Protein AF-A0AAU0MX45-F1 (afdb_monomer_lite)

Secondary structure (DSSP, 8-state):
----GGGSPPEEEEPPTT-EEEEEE-----BTTBPPP--EEETTEEEEEE-SSEEEEE-SS-EEEEEEEE--SSS-SEEEPPPSSSSBTTEEE-SSTHHHHEEEEEE--TT--S--EEEEEEE---SGGGGS-EEEEEEEEEEETTT--EEEPPPSS------

Radius of gyration: 15.66 Å; chains: 1; bounding box: 44×36×43 Å

Sequence (163 aa):
MANICADKPTFVADLNVNDTFDLTLKPVAPVNGEAQYWPLYNAANPGEEFGNILFQFRGQNKKITLNITLDTSEVEGIQFTKTNQGNFDGIVGLSTDFKQEFNAKAGKPKGGTDYTELTVTASIQTSELAEAGNNFSFLWLCEMIDTGMNIVSGDPDAQYEPE

pLDDT: mean 72.93, std 15.52, range [32.88, 94.81]

Foldseek 3Di:
DAQFLPPFAAAEDADDAAEEFEKEWEAADDDPNHFGAIWIAGPVGRVDTHGQWKYFYADAFHKYKYKYFYDCVRPPQKAWAADPDAQATFKAWPDPVCRPFKGKDFDAPDPGDGRGIIMIMGTHHDDPCSNVTDITTMWTWMARNVPRHIGIHDDNVPDPPDD

Structure (mmCIF, N/CA/C/O backbone):
data_AF-A0AAU0MX45-F1
#
_entry.id   AF-A0AAU0MX45-F1
#
loop_
_atom_site.group_PDB
_atom_site.id
_atom_site.type_symbol
_atom_site.label_atom_id
_atom_site.label_alt_id
_atom_site.label_comp_id
_atom_site.label_asym_id
_atom_site.label_entity_id
_atom_site.label_seq_id
_atom_site.pdbx_PDB_ins_code
_atom_site.Cartn_x
_atom_site.Cartn_y
_atom_site.Cartn_z
_atom_site.occupancy
_atom_site.B_iso_or_equiv
_atom_site.auth_seq_id
_atom_site.auth_comp_id
_atom_site.auth_asym_id
_atom_site.auth_atom_id
_atom_site.pdbx_PDB_model_num
ATOM 1 N N . MET A 1 1 ? -6.125 -16.893 -18.461 1.00 46.53 1 MET A N 1
ATOM 2 C CA . MET A 1 1 ? -7.373 -16.530 -17.760 1.00 46.53 1 MET A CA 1
ATOM 3 C C . MET A 1 1 ? -7.087 -15.229 -17.046 1.00 46.53 1 MET A C 1
ATOM 5 O O . MET A 1 1 ? -6.038 -15.168 -16.417 1.00 46.53 1 MET A O 1
ATOM 9 N N . ALA A 1 2 ? -7.930 -14.207 -17.206 1.00 46.31 2 ALA A N 1
ATOM 10 C CA . ALA A 1 2 ? -7.841 -13.018 -16.364 1.00 46.31 2 ALA A CA 1
ATOM 11 C C . ALA A 1 2 ? -7.971 -13.469 -14.903 1.00 46.31 2 ALA A C 1
ATOM 13 O O . ALA A 1 2 ? -8.826 -14.302 -14.597 1.00 46.31 2 ALA A O 1
ATOM 14 N N . ASN A 1 3 ? -7.076 -13.006 -14.035 1.00 50.16 3 ASN A N 1
ATOM 15 C CA . ASN A 1 3 ? -7.147 -13.307 -12.610 1.00 50.16 3 ASN A CA 1
ATOM 16 C C . ASN A 1 3 ? -8.189 -12.353 -12.012 1.00 50.16 3 ASN A C 1
ATOM 18 O O . ASN A 1 3 ? -7.866 -11.229 -11.638 1.00 50.16 3 ASN A O 1
ATOM 22 N N . ILE A 1 4 ? -9.460 -12.754 -12.080 1.00 48.00 4 ILE A N 1
ATOM 23 C CA . ILE A 1 4 ? -10.606 -11.905 -11.737 1.00 48.00 4 ILE A CA 1
ATOM 24 C C . ILE A 1 4 ? -10.798 -11.921 -10.218 1.00 48.00 4 ILE A C 1
ATOM 26 O O . ILE A 1 4 ? -10.870 -12.986 -9.608 1.00 48.00 4 ILE A O 1
ATOM 30 N N . CYS A 1 5 ? -10.873 -10.742 -9.598 1.00 50.22 5 CYS A N 1
ATOM 31 C CA . CYS A 1 5 ? -10.809 -10.587 -8.141 1.00 50.22 5 CYS A CA 1
ATOM 32 C C . CYS A 1 5 ? -12.002 -11.201 -7.379 1.00 50.22 5 CYS A C 1
ATOM 34 O O . CYS A 1 5 ? -11.903 -11.396 -6.172 1.00 50.22 5 CYS A O 1
ATOM 36 N N . ALA A 1 6 ? -13.117 -11.496 -8.059 1.00 48.44 6 ALA A N 1
ATOM 37 C CA . ALA A 1 6 ? -14.376 -11.938 -7.446 1.00 48.44 6 ALA A CA 1
ATOM 38 C C . ALA A 1 6 ? -14.273 -13.268 -6.671 1.00 48.44 6 ALA A C 1
ATOM 40 O O . ALA A 1 6 ? -15.071 -13.512 -5.770 1.00 48.44 6 ALA A O 1
ATOM 41 N N . ASP A 1 7 ? -13.272 -14.098 -6.980 1.00 51.88 7 ASP A N 1
ATOM 42 C CA . ASP A 1 7 ? -13.074 -15.408 -6.346 1.00 51.88 7 ASP A CA 1
ATOM 43 C C . ASP A 1 7 ? -12.040 -15.385 -5.200 1.00 51.88 7 ASP A C 1
ATOM 45 O O . ASP A 1 7 ? -11.673 -16.438 -4.669 1.00 51.88 7 ASP A O 1
ATOM 49 N N . LYS A 1 8 ? -11.520 -14.205 -4.822 1.00 56.97 8 LYS A N 1
ATOM 50 C CA . LYS A 1 8 ? -10.449 -14.068 -3.820 1.00 56.97 8 LYS A CA 1
ATOM 51 C C . LYS A 1 8 ? -10.983 -13.650 -2.437 1.00 56.97 8 LYS A C 1
ATOM 53 O O . LYS A 1 8 ? -11.931 -12.874 -2.345 1.00 56.97 8 LYS A O 1
ATOM 58 N N . PRO A 1 9 ? -10.396 -14.171 -1.343 1.00 54.28 9 PRO A N 1
ATOM 59 C CA . PRO A 1 9 ? -10.902 -13.983 0.019 1.00 54.28 9 PRO A CA 1
ATOM 60 C C . PRO A 1 9 ? -10.787 -12.529 0.503 1.00 54.28 9 PRO A C 1
AT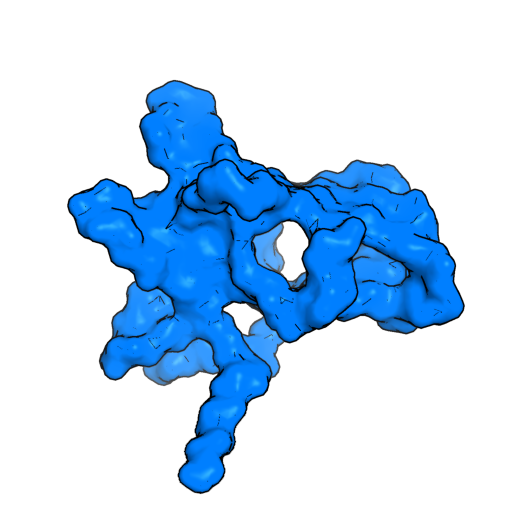OM 62 O O . PRO A 1 9 ? -9.762 -11.886 0.323 1.00 54.28 9 PRO A O 1
ATOM 65 N N . THR A 1 10 ? -11.817 -12.010 1.171 1.00 61.84 10 THR A N 1
ATOM 66 C CA . THR A 1 10 ? -11.792 -10.704 1.857 1.00 61.84 10 THR A CA 1
ATOM 67 C C . THR A 1 10 ? -10.789 -10.706 3.015 1.00 61.84 10 THR A C 1
ATOM 69 O O . THR A 1 10 ? -10.729 -11.681 3.766 1.00 61.84 10 THR A O 1
ATOM 72 N N . PHE A 1 11 ? -10.049 -9.606 3.218 1.00 62.69 11 PHE A N 1
ATOM 73 C CA . PHE A 1 11 ? -9.283 -9.432 4.455 1.00 62.69 11 PHE A CA 1
ATOM 74 C C . PHE A 1 11 ? -10.265 -9.169 5.598 1.00 62.69 11 PHE A C 1
ATOM 76 O O . PHE A 1 11 ? -10.821 -8.074 5.715 1.00 62.69 11 PHE A O 1
ATOM 83 N N . VAL A 1 12 ? -10.497 -10.178 6.435 1.00 62.19 12 VAL A N 1
ATOM 84 C CA . VAL A 1 12 ? -11.323 -10.053 7.638 1.00 62.19 12 VAL A CA 1
ATOM 85 C C . VAL A 1 12 ? -10.412 -10.172 8.847 1.00 62.19 12 VAL A C 1
ATOM 87 O O . VAL A 1 12 ? -9.827 -11.227 9.079 1.00 62.19 12 VAL A O 1
ATOM 90 N N . ALA A 1 13 ? -10.316 -9.102 9.632 1.00 60.31 13 ALA A N 1
ATOM 91 C CA . ALA A 1 13 ? -9.615 -9.133 10.909 1.00 60.31 13 ALA A CA 1
ATOM 92 C C . ALA A 1 13 ? -10.553 -8.742 12.051 1.00 60.31 13 ALA A C 1
ATOM 94 O O . ALA A 1 13 ? -11.118 -7.641 12.086 1.00 60.31 13 ALA A O 1
ATOM 95 N N . ASP A 1 14 ? -10.671 -9.650 13.020 1.00 58.41 14 ASP A N 1
ATOM 96 C CA . ASP A 1 14 ? -11.195 -9.337 14.343 1.00 58.41 14 ASP A CA 1
ATOM 97 C C . ASP A 1 14 ? -10.098 -8.586 15.101 1.00 58.41 14 ASP A C 1
ATOM 99 O O . ASP A 1 14 ? -9.129 -9.179 15.576 1.00 58.41 14 ASP A O 1
ATOM 103 N N . LEU A 1 15 ? -10.207 -7.259 15.157 1.00 56.78 15 LEU A N 1
ATOM 104 C CA . LEU A 1 15 ? -9.118 -6.435 15.663 1.00 56.78 15 LEU A CA 1
ATOM 105 C C . LEU A 1 15 ? -9.020 -6.494 17.180 1.00 56.78 15 LEU A C 1
ATOM 107 O O . LEU A 1 15 ? -10.018 -6.338 17.887 1.00 56.78 15 LEU A O 1
ATOM 111 N N . ASN A 1 16 ? -7.794 -6.551 17.686 1.00 57.84 16 ASN A N 1
ATOM 112 C CA . ASN A 1 16 ? -7.390 -6.107 19.012 1.00 57.84 16 ASN A CA 1
ATOM 113 C C . ASN A 1 16 ? -6.885 -4.651 18.958 1.00 57.84 16 ASN A C 1
ATOM 115 O O . ASN A 1 16 ? -6.715 -4.049 17.899 1.00 57.84 16 ASN A O 1
ATOM 119 N N . VAL A 1 17 ? -6.781 -4.001 20.121 1.00 53.56 17 VAL A N 1
ATOM 120 C CA . VAL A 1 17 ? -6.367 -2.588 20.182 1.00 53.56 17 VAL A CA 1
ATOM 121 C C . VAL A 1 17 ? -4.913 -2.472 19.702 1.00 53.56 17 VAL A C 1
ATOM 123 O O . VAL A 1 17 ? -4.039 -3.075 20.315 1.00 53.56 17 VAL A O 1
ATOM 126 N N . ASN A 1 18 ? -4.661 -1.642 18.680 1.00 61.22 18 ASN A N 1
ATOM 127 C CA . ASN A 1 18 ? -3.341 -1.361 18.086 1.00 61.22 18 ASN A CA 1
ATOM 128 C C . ASN A 1 18 ? -2.713 -2.501 17.267 1.00 61.22 18 ASN A C 1
ATOM 130 O O . ASN A 1 18 ? -1.485 -2.592 17.194 1.00 61.22 18 ASN A O 1
ATOM 134 N N . ASP A 1 19 ? -3.526 -3.342 16.628 1.00 73.44 19 ASP A N 1
ATOM 135 C CA . ASP A 1 19 ? -2.989 -4.378 15.749 1.00 73.44 19 ASP A CA 1
ATOM 136 C C . ASP A 1 19 ? -2.168 -3.786 14.599 1.00 73.44 19 ASP A C 1
ATOM 138 O O . ASP A 1 19 ? -2.502 -2.753 14.002 1.00 73.44 19 ASP A O 1
ATOM 142 N N . THR A 1 20 ? -1.060 -4.466 14.320 1.00 82.88 20 THR A N 1
ATOM 143 C CA . THR A 1 20 ? -0.156 -4.167 13.216 1.00 82.88 20 THR A CA 1
ATOM 144 C C . THR A 1 20 ? -0.009 -5.413 12.360 1.00 82.88 20 THR A C 1
ATOM 146 O O . THR A 1 20 ? 0.261 -6.489 12.892 1.00 82.88 20 THR A O 1
ATOM 149 N N . PHE A 1 21 ? -0.185 -5.259 11.051 1.00 83.38 21 PHE A N 1
ATOM 150 C CA . PHE A 1 21 ? -0.058 -6.343 10.084 1.00 83.38 21 PHE A CA 1
ATOM 151 C C . PHE A 1 21 ? 1.047 -6.011 9.092 1.00 83.38 21 PHE A C 1
ATOM 153 O O . PHE A 1 21 ? 1.000 -4.963 8.449 1.00 83.38 21 PHE A O 1
ATOM 160 N N . ASP A 1 22 ? 2.012 -6.913 8.959 1.00 89.12 22 ASP A N 1
ATOM 161 C CA . ASP A 1 22 ? 3.050 -6.824 7.941 1.00 89.12 22 ASP A CA 1
ATOM 162 C C . ASP A 1 22 ? 2.607 -7.637 6.723 1.00 89.12 22 ASP A C 1
ATOM 164 O O . ASP A 1 22 ? 2.339 -8.838 6.814 1.00 89.12 22 ASP A O 1
ATOM 168 N N . LEU A 1 23 ? 2.488 -6.964 5.584 1.00 88.75 23 LEU A N 1
ATOM 169 C CA . LEU A 1 23 ? 1.902 -7.489 4.361 1.00 88.75 23 LEU A CA 1
ATOM 170 C C . LEU A 1 23 ? 2.851 -7.290 3.179 1.00 88.75 23 LEU A C 1
ATOM 172 O O . LEU A 1 23 ? 3.659 -6.364 3.146 1.00 88.75 23 LEU A O 1
ATOM 176 N N . THR A 1 24 ? 2.739 -8.149 2.175 1.00 90.81 24 THR A N 1
ATOM 177 C CA . THR A 1 24 ? 3.464 -8.015 0.907 1.00 90.81 24 THR A CA 1
ATOM 178 C C . THR A 1 24 ? 2.464 -7.885 -0.230 1.00 90.81 24 THR A C 1
ATOM 180 O O . THR A 1 24 ? 1.651 -8.781 -0.437 1.00 90.81 24 THR A O 1
ATOM 183 N N . LEU A 1 25 ? 2.509 -6.767 -0.950 1.00 90.06 25 LEU A N 1
ATOM 184 C CA . LEU A 1 25 ? 1.728 -6.542 -2.162 1.00 90.06 25 LEU A CA 1
ATOM 185 C C . LEU A 1 25 ? 2.572 -6.956 -3.359 1.00 90.06 25 LEU A C 1
ATOM 187 O O . LEU A 1 25 ? 3.686 -6.458 -3.515 1.00 90.06 25 LEU A O 1
ATOM 191 N N . LYS A 1 26 ? 2.035 -7.817 -4.218 1.00 88.56 26 LYS A N 1
ATOM 192 C CA . LYS A 1 26 ? 2.725 -8.277 -5.421 1.00 88.56 26 LYS A CA 1
ATOM 193 C C . LYS A 1 26 ? 1.985 -7.808 -6.674 1.00 88.56 26 LYS A C 1
ATOM 195 O O . LYS A 1 26 ? 0.966 -8.395 -7.036 1.00 88.56 26 LYS A O 1
ATOM 200 N N . PRO A 1 27 ? 2.466 -6.748 -7.334 1.00 86.88 27 PRO A N 1
ATOM 201 C CA . PRO A 1 27 ? 1.926 -6.293 -8.600 1.00 86.88 27 PRO A CA 1
ATOM 202 C C . PRO A 1 27 ? 2.045 -7.346 -9.694 1.00 86.88 27 PRO A C 1
ATOM 204 O O . PRO A 1 27 ? 3.029 -8.077 -9.782 1.00 86.88 27 PRO A O 1
ATOM 207 N N . VAL A 1 28 ? 1.029 -7.383 -10.547 1.00 82.50 28 VAL A N 1
ATOM 208 C CA . VAL A 1 28 ? 0.930 -8.276 -11.703 1.00 82.50 28 VAL A CA 1
ATOM 209 C C . VAL A 1 28 ? 0.808 -7.419 -12.954 1.00 82.50 28 VAL A C 1
ATOM 211 O O . VAL A 1 28 ? 0.085 -6.415 -12.963 1.00 82.50 28 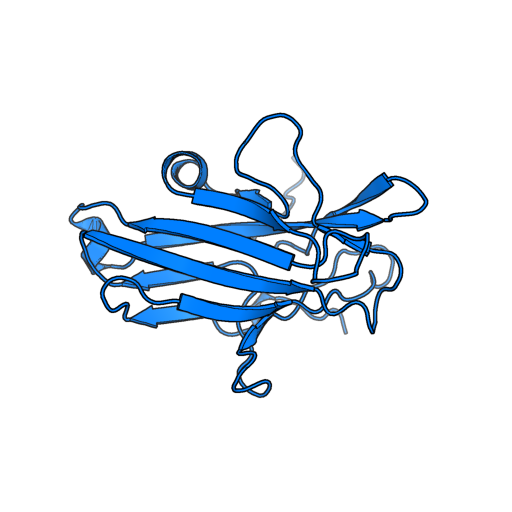VAL A O 1
ATOM 214 N N . ALA A 1 29 ? 1.521 -7.811 -14.009 1.00 76.00 29 ALA A N 1
ATOM 215 C CA . ALA A 1 29 ? 1.504 -7.098 -15.279 1.00 76.00 29 ALA A CA 1
ATOM 216 C C . ALA A 1 29 ? 0.106 -7.141 -15.934 1.00 76.00 29 ALA A C 1
ATOM 218 O O . ALA A 1 29 ? -0.577 -8.166 -15.853 1.00 76.00 29 ALA A O 1
ATOM 219 N N . PRO A 1 30 ? -0.323 -6.072 -16.633 1.00 72.12 30 PRO A N 1
ATOM 220 C CA . PRO A 1 30 ? -1.558 -6.086 -17.410 1.00 72.12 30 PRO A CA 1
ATOM 221 C C . PRO A 1 30 ? -1.593 -7.233 -18.427 1.00 72.12 30 PRO A C 1
ATOM 223 O O . PRO A 1 30 ? -0.611 -7.484 -19.129 1.00 72.12 30 PRO A O 1
ATOM 226 N N . VAL A 1 31 ? -2.746 -7.885 -18.575 1.00 71.62 31 VAL A N 1
ATOM 227 C CA . VAL A 1 31 ? -2.971 -8.909 -19.606 1.00 71.62 31 VAL A CA 1
ATOM 228 C C . VAL A 1 31 ? -3.875 -8.303 -20.671 1.00 71.62 31 VAL A C 1
ATOM 230 O O . VAL A 1 31 ? -4.974 -7.860 -20.367 1.00 71.62 31 VAL A O 1
ATOM 233 N N . ASN A 1 32 ? -3.413 -8.252 -21.924 1.00 72.12 32 ASN A N 1
ATOM 234 C CA . ASN A 1 32 ? -4.145 -7.638 -23.046 1.00 72.12 32 ASN A CA 1
ATOM 235 C C . ASN A 1 32 ? -4.580 -6.174 -22.809 1.00 72.12 32 ASN A C 1
ATOM 237 O O . ASN A 1 32 ? -5.578 -5.727 -23.364 1.00 72.12 32 ASN A O 1
ATOM 241 N N . GLY A 1 33 ? -3.824 -5.421 -22.002 1.00 65.31 33 GLY A N 1
ATOM 242 C CA . GLY A 1 33 ? -4.136 -4.026 -21.668 1.00 65.31 33 GLY A CA 1
ATOM 243 C C . GLY A 1 33 ? -5.141 -3.850 -20.526 1.00 65.31 33 GLY A C 1
ATOM 244 O O . GLY A 1 33 ? -5.404 -2.717 -20.134 1.00 65.31 33 GLY A O 1
ATOM 245 N N . GLU A 1 34 ? -5.661 -4.938 -19.957 1.00 68.44 34 GLU A N 1
ATOM 246 C CA . GLU A 1 34 ? -6.556 -4.891 -18.802 1.00 68.44 34 GLU A CA 1
ATOM 247 C C . GLU A 1 34 ? -5.756 -4.911 -17.495 1.00 68.44 34 GLU A C 1
ATOM 249 O O . GLU A 1 34 ? -4.861 -5.749 -17.305 1.00 68.44 34 GLU A O 1
ATOM 254 N N . ALA A 1 35 ? -6.095 -4.001 -16.577 1.00 67.81 35 ALA A N 1
ATOM 255 C CA . ALA A 1 35 ? -5.541 -3.989 -15.227 1.00 67.81 35 ALA A CA 1
ATOM 256 C C . ALA A 1 35 ? -5.823 -5.327 -14.530 1.00 67.81 35 ALA A C 1
ATOM 258 O O . ALA A 1 35 ? -6.914 -5.883 -14.648 1.00 67.81 35 ALA A O 1
ATOM 259 N N . GLN A 1 36 ? -4.826 -5.857 -13.825 1.00 72.12 36 GLN A N 1
ATOM 260 C CA . GLN A 1 36 ? -4.946 -7.133 -13.125 1.00 72.12 36 GLN A CA 1
ATOM 261 C C . GLN A 1 36 ? -5.116 -6.931 -11.623 1.00 72.12 36 GLN A C 1
ATOM 263 O O . GLN A 1 36 ? -4.733 -5.906 -11.051 1.00 72.12 36 GLN A O 1
ATOM 268 N N . TYR A 1 37 ? -5.660 -7.963 -10.988 1.00 74.44 37 TYR A N 1
ATOM 269 C CA . TYR A 1 37 ? -5.636 -8.127 -9.546 1.00 74.44 37 TYR A CA 1
ATOM 270 C C . TYR A 1 37 ? -4.201 -8.239 -9.023 1.00 74.44 37 TYR A C 1
ATOM 272 O O . TYR A 1 37 ? -3.396 -8.999 -9.569 1.00 74.44 37 TYR A O 1
ATOM 280 N N . TRP A 1 38 ? -3.897 -7.525 -7.938 1.00 81.62 38 TRP A N 1
ATOM 281 C CA . TRP A 1 38 ? -2.600 -7.590 -7.264 1.00 81.62 38 TRP A CA 1
ATOM 282 C C . TRP A 1 38 ? -2.744 -8.304 -5.920 1.00 81.62 38 TRP A C 1
ATOM 284 O O . TRP A 1 38 ? -3.367 -7.747 -5.014 1.00 81.62 38 TRP A O 1
ATOM 294 N N . PRO A 1 39 ? -2.213 -9.529 -5.769 1.00 80.56 39 PRO A N 1
ATOM 295 C CA . PRO A 1 39 ? -2.329 -10.262 -4.519 1.00 80.56 39 PRO A CA 1
ATOM 296 C C . PRO A 1 39 ? -1.594 -9.576 -3.365 1.00 80.56 39 PRO A C 1
ATOM 298 O O . PRO A 1 39 ? -0.490 -9.048 -3.523 1.00 80.56 39 PRO A O 1
ATOM 301 N N . LEU A 1 40 ? -2.226 -9.633 -2.194 1.00 83.50 40 LEU A N 1
ATOM 302 C CA . LEU A 1 40 ? -1.700 -9.168 -0.921 1.00 83.50 40 LEU A CA 1
ATOM 303 C C . LEU A 1 40 ? -1.518 -10.379 -0.002 1.00 83.50 40 LEU A C 1
ATOM 305 O O . LEU A 1 40 ? -2.440 -11.173 0.158 1.00 83.50 40 LEU A O 1
ATOM 309 N N . TYR A 1 41 ? -0.344 -10.521 0.600 1.00 82.81 41 TYR A N 1
ATOM 310 C CA . TYR A 1 41 ? 0.009 -11.674 1.429 1.00 82.81 41 TYR A CA 1
ATOM 311 C C . TYR A 1 41 ? 0.355 -11.248 2.846 1.00 82.81 41 TYR A C 1
ATOM 313 O O . TYR A 1 41 ? 0.919 -10.171 3.042 1.00 82.81 41 TYR A O 1
ATOM 321 N N . ASN A 1 42 ? 0.114 -12.121 3.823 1.00 81.12 42 ASN A N 1
ATOM 322 C CA . ASN A 1 42 ? 0.737 -11.984 5.137 1.00 81.12 42 ASN A CA 1
ATOM 323 C C . ASN A 1 42 ? 2.251 -12.227 5.015 1.00 81.12 42 ASN A C 1
ATOM 325 O O . ASN A 1 42 ? 2.669 -13.300 4.579 1.00 81.12 42 ASN A O 1
ATOM 329 N N . ALA A 1 43 ? 3.087 -11.273 5.430 1.00 81.44 43 ALA A N 1
ATOM 330 C CA . ALA A 1 43 ? 4.542 -11.421 5.345 1.00 81.44 43 ALA A CA 1
ATOM 331 C C . ALA A 1 43 ? 5.062 -12.597 6.197 1.00 81.44 43 ALA A C 1
ATOM 333 O O . ALA A 1 43 ? 6.041 -13.248 5.832 1.00 81.44 43 ALA A O 1
ATOM 334 N N . ALA A 1 44 ? 4.391 -12.905 7.313 1.00 76.69 44 ALA A N 1
ATOM 335 C CA . ALA A 1 44 ? 4.727 -14.039 8.173 1.00 76.69 44 ALA A CA 1
ATOM 336 C C . ALA A 1 44 ? 4.156 -15.376 7.664 1.00 76.69 44 ALA A C 1
ATOM 338 O O . ALA A 1 44 ? 4.632 -16.437 8.070 1.00 76.69 44 ALA A O 1
ATOM 339 N N . ASN A 1 45 ? 3.149 -15.338 6.785 1.00 73.88 45 ASN A N 1
ATOM 340 C CA . ASN A 1 45 ? 2.520 -16.522 6.206 1.00 73.88 45 ASN A CA 1
ATOM 341 C C . ASN A 1 45 ? 2.099 -16.275 4.743 1.00 73.88 45 ASN A C 1
ATOM 343 O O . ASN A 1 45 ? 0.924 -16.029 4.473 1.00 73.88 45 ASN A O 1
ATOM 347 N N . PRO A 1 46 ? 3.028 -16.390 3.778 1.00 66.06 46 PRO A N 1
ATOM 348 C CA . PRO A 1 46 ? 2.753 -16.079 2.372 1.00 66.06 46 PRO A CA 1
ATOM 349 C C . PRO A 1 46 ? 1.721 -16.996 1.696 1.00 66.06 46 PRO A C 1
ATOM 351 O O . PRO A 1 46 ? 1.323 -16.735 0.568 1.00 66.06 46 PRO A O 1
ATOM 354 N N . GLY A 1 47 ? 1.309 -18.090 2.350 1.00 63.50 47 GLY A N 1
ATOM 355 C CA . GLY A 1 47 ? 0.219 -18.950 1.878 1.00 63.50 47 GLY A CA 1
ATOM 356 C C . GLY A 1 47 ? -1.180 -18.399 2.177 1.00 63.50 47 GLY A C 1
ATOM 357 O O . GLY A 1 47 ? -2.162 -18.958 1.693 1.00 63.50 47 GLY A O 1
ATOM 358 N N . GLU A 1 48 ? -1.282 -17.334 2.976 1.00 64.25 48 GLU A N 1
ATOM 359 C CA . GLU A 1 48 ? -2.523 -16.619 3.256 1.00 64.25 48 GLU A CA 1
ATOM 360 C C . GLU A 1 48 ? -2.647 -15.429 2.294 1.00 64.25 48 GLU A C 1
ATOM 362 O O . GLU A 1 48 ? -1.990 -14.398 2.454 1.00 64.25 48 GLU A O 1
ATOM 367 N N . GLU A 1 49 ? -3.454 -15.620 1.248 1.00 66.12 49 GLU A N 1
ATOM 368 C CA . GLU A 1 49 ? -3.817 -14.577 0.289 1.00 66.12 49 GLU A CA 1
ATOM 369 C C . GLU A 1 49 ? -4.984 -13.750 0.829 1.00 66.12 49 GLU A C 1
ATOM 371 O O . GLU A 1 49 ? -5.970 -14.300 1.316 1.00 66.12 49 GLU A O 1
ATOM 376 N N . PHE A 1 50 ? -4.906 -12.435 0.658 1.00 66.88 50 PHE A N 1
ATOM 377 C CA . PHE A 1 50 ? -5.987 -11.502 0.931 1.00 66.88 50 PHE A CA 1
ATOM 378 C C . PHE A 1 50 ? -6.359 -10.725 -0.330 1.00 66.88 50 PHE A C 1
ATOM 380 O O . PHE A 1 50 ? -5.492 -10.403 -1.145 1.00 66.88 50 PHE A O 1
ATOM 387 N N . GLY A 1 51 ? -7.648 -10.406 -0.447 1.00 58.38 51 GLY A N 1
ATOM 388 C CA . GLY A 1 51 ? -8.264 -9.530 -1.440 1.00 58.38 51 GLY A CA 1
ATOM 389 C C . GLY A 1 51 ? -7.654 -8.128 -1.429 1.00 58.38 51 GLY A C 1
ATOM 390 O O . GLY A 1 51 ? -7.405 -7.575 -0.361 1.00 58.38 51 GLY A O 1
ATOM 391 N N . ASN A 1 52 ? -7.451 -7.523 -2.604 1.00 60.75 52 ASN A N 1
ATOM 392 C CA . ASN A 1 52 ? -6.855 -6.188 -2.741 1.00 60.75 52 ASN A CA 1
ATOM 393 C C . ASN A 1 52 ? -7.790 -5.030 -2.358 1.00 60.75 52 ASN A C 1
ATOM 395 O O . ASN A 1 52 ? -7.297 -3.913 -2.243 1.00 60.75 52 ASN A O 1
ATOM 399 N N . ILE A 1 53 ? -9.097 -5.267 -2.191 1.00 60.00 53 ILE A N 1
ATOM 400 C CA . ILE A 1 53 ? -10.086 -4.175 -2.149 1.00 60.00 53 ILE A CA 1
ATOM 401 C C . ILE A 1 53 ? -10.815 -4.087 -0.831 1.00 60.00 53 ILE A C 1
ATOM 403 O O . ILE A 1 53 ? -10.957 -2.987 -0.323 1.00 60.00 53 ILE A O 1
ATOM 407 N N . LEU A 1 54 ? -11.310 -5.202 -0.293 1.00 61.34 54 LEU A N 1
ATOM 408 C CA . LEU A 1 54 ? -12.232 -5.155 0.832 1.00 61.34 54 LEU A CA 1
ATOM 409 C C . LEU A 1 54 ? -11.523 -5.550 2.119 1.00 61.34 54 LEU A C 1
ATOM 411 O O . LEU A 1 54 ? -11.162 -6.712 2.326 1.00 61.34 54 LEU A O 1
ATOM 415 N N . PHE A 1 55 ? -11.379 -4.563 2.993 1.00 66.12 55 PHE A N 1
ATOM 416 C CA . PHE A 1 55 ? -10.967 -4.775 4.368 1.00 66.12 55 PHE A CA 1
ATOM 417 C C . PHE A 1 55 ? -12.194 -4.659 5.258 1.00 66.12 55 PHE A C 1
ATOM 419 O O . PHE A 1 55 ? -12.817 -3.597 5.318 1.00 66.12 55 PHE A O 1
ATOM 426 N N . GLN A 1 56 ? -12.525 -5.751 5.948 1.00 65.75 56 GLN A N 1
ATOM 427 C CA . GLN A 1 56 ? -13.536 -5.750 6.993 1.00 65.75 56 GLN A CA 1
ATOM 428 C C . GLN A 1 56 ? -12.840 -5.793 8.349 1.00 65.75 56 GLN A C 1
ATOM 430 O O . GLN A 1 56 ? -12.227 -6.794 8.731 1.00 65.75 56 GLN A O 1
ATOM 435 N N . PHE A 1 57 ? -12.977 -4.706 9.098 1.00 66.44 57 PHE A N 1
ATOM 436 C CA . PHE A 1 57 ? -12.439 -4.612 10.446 1.00 66.44 57 PHE A CA 1
ATOM 437 C C . PHE A 1 57 ? -13.558 -4.584 11.474 1.00 66.44 57 PHE A C 1
ATOM 439 O O . PHE A 1 57 ? -14.457 -3.743 11.397 1.00 66.44 57 PHE A O 1
ATOM 446 N N . ARG A 1 58 ? -13.483 -5.474 12.467 1.00 62.28 58 ARG A N 1
ATOM 447 C CA . ARG A 1 58 ? -14.451 -5.540 13.570 1.00 62.28 58 ARG A CA 1
ATOM 448 C C . ARG A 1 58 ? -13.824 -5.046 14.872 1.00 62.28 58 ARG A C 1
ATOM 450 O O . ARG A 1 58 ? -12.729 -5.466 15.239 1.00 62.28 58 ARG A O 1
ATOM 457 N N . GLY A 1 59 ? -14.526 -4.155 15.578 1.00 58.59 59 GLY A N 1
ATOM 458 C CA . GLY A 1 59 ? -14.112 -3.603 16.876 1.00 58.59 59 GLY A CA 1
ATOM 459 C C . GLY A 1 59 ? -14.271 -2.081 16.978 1.00 58.59 59 GLY A C 1
ATOM 460 O O . GLY A 1 59 ? -14.108 -1.370 15.997 1.00 58.59 59 GLY A O 1
ATOM 461 N N . GLN A 1 60 ? -14.581 -1.569 18.175 1.00 61.41 60 GLN A N 1
ATOM 462 C CA . GLN A 1 60 ? -14.821 -0.137 18.429 1.00 61.41 60 GLN A CA 1
ATOM 463 C C . GLN A 1 60 ? -13.581 0.570 19.003 1.00 61.41 60 GLN A C 1
ATOM 465 O O . GLN A 1 60 ? -12.874 -0.021 19.821 1.00 61.41 60 GLN A O 1
ATOM 470 N N . ASN A 1 61 ? -13.368 1.850 18.654 1.00 58.84 61 ASN A N 1
ATOM 471 C CA . ASN A 1 61 ? -12.281 2.704 19.174 1.00 58.84 61 ASN A CA 1
ATOM 472 C C . ASN A 1 61 ? -10.868 2.144 18.939 1.00 58.84 61 ASN A C 1
ATOM 474 O O . ASN A 1 61 ? -10.008 2.207 19.823 1.00 58.84 61 ASN A O 1
ATOM 478 N N . LYS A 1 62 ? -10.614 1.565 17.763 1.00 70.38 62 LYS A N 1
ATOM 479 C CA . LYS A 1 62 ? -9.318 0.950 17.449 1.00 70.38 62 LYS A CA 1
ATOM 480 C C . LYS A 1 62 ? -8.628 1.675 16.310 1.00 70.38 62 LYS A C 1
ATOM 482 O O . LYS A 1 62 ? -9.260 2.145 15.369 1.00 70.38 62 LYS A O 1
ATOM 487 N N . LYS A 1 63 ? -7.306 1.738 16.415 1.00 76.25 63 LYS A N 1
ATOM 488 C CA . LYS A 1 63 ? -6.416 2.103 15.323 1.00 76.25 63 LYS A CA 1
ATOM 489 C C . LYS A 1 63 ? -5.717 0.837 14.852 1.00 76.25 63 LYS A C 1
ATOM 491 O O . LYS A 1 63 ? -5.231 0.070 15.681 1.00 76.25 63 LYS A O 1
ATOM 496 N N . ILE A 1 64 ? -5.668 0.654 13.542 1.00 80.75 64 ILE A N 1
ATOM 497 C CA . ILE A 1 64 ? -4.910 -0.408 12.886 1.00 80.75 64 ILE A CA 1
ATOM 498 C C . ILE A 1 64 ? -3.787 0.213 12.065 1.00 80.75 64 ILE A C 1
ATOM 500 O O . ILE A 1 64 ? -3.950 1.298 11.498 1.00 80.75 64 ILE A O 1
ATOM 504 N N . THR A 1 65 ? -2.652 -0.479 12.021 1.00 86.75 65 THR A N 1
ATOM 505 C CA . THR A 1 65 ? -1.555 -0.165 11.105 1.00 86.75 65 THR A CA 1
ATOM 506 C C . THR A 1 65 ? -1.301 -1.350 10.177 1.00 86.75 65 THR A C 1
ATOM 508 O O . THR A 1 65 ? -1.135 -2.477 10.628 1.00 86.75 65 THR A O 1
ATOM 511 N N . LEU A 1 66 ? -1.261 -1.100 8.875 1.00 87.19 66 LEU A N 1
ATOM 512 C CA . LEU A 1 66 ? -0.811 -2.047 7.865 1.00 87.19 66 LEU A CA 1
ATOM 513 C C . LEU A 1 66 ? 0.543 -1.554 7.357 1.00 87.19 66 LEU A C 1
ATOM 515 O O . LEU A 1 66 ? 0.646 -0.416 6.893 1.00 87.19 66 LEU A O 1
ATOM 519 N N . ASN A 1 67 ? 1.571 -2.388 7.450 1.00 91.31 67 ASN A N 1
ATOM 520 C CA . ASN A 1 67 ? 2.865 -2.147 6.828 1.00 91.31 67 ASN A CA 1
ATOM 521 C C . ASN A 1 67 ? 2.933 -3.003 5.570 1.00 91.31 67 ASN A C 1
ATOM 523 O O . ASN A 1 67 ? 2.955 -4.226 5.654 1.00 91.31 67 ASN A O 1
ATOM 527 N N . ILE A 1 68 ? 2.940 -2.369 4.407 1.00 91.50 68 ILE A N 1
ATOM 528 C CA . ILE A 1 68 ? 2.947 -3.050 3.121 1.00 91.50 68 ILE A CA 1
ATOM 529 C C . ILE A 1 68 ? 4.322 -2.891 2.481 1.00 91.50 68 ILE A C 1
ATOM 531 O O . ILE A 1 68 ? 4.827 -1.778 2.328 1.00 91.50 68 ILE A O 1
ATOM 535 N N . THR A 1 69 ? 4.911 -4.007 2.070 1.00 94.06 69 THR A N 1
ATOM 536 C CA . THR A 1 69 ? 6.096 -4.047 1.210 1.00 94.06 69 THR A CA 1
ATOM 537 C C . THR A 1 69 ? 5.679 -4.354 -0.224 1.00 94.06 69 THR A C 1
ATOM 539 O O . THR A 1 69 ? 4.887 -5.266 -0.458 1.00 94.06 69 THR A O 1
ATOM 542 N N . LEU A 1 70 ? 6.213 -3.600 -1.183 1.00 93.25 70 LEU A N 1
ATOM 543 C CA . LEU A 1 70 ? 6.008 -3.823 -2.610 1.00 93.25 70 LEU A CA 1
ATOM 544 C C . LEU A 1 70 ? 6.998 -4.874 -3.130 1.00 93.25 70 LEU A C 1
ATOM 546 O O . LEU A 1 70 ? 8.206 -4.634 -3.144 1.00 93.25 70 LEU A O 1
ATOM 550 N N . ASP A 1 71 ? 6.494 -6.025 -3.568 1.00 91.81 71 ASP A N 1
ATOM 551 C CA . ASP A 1 71 ? 7.276 -7.059 -4.251 1.00 91.81 71 ASP A CA 1
ATOM 552 C C . ASP A 1 71 ? 7.326 -6.772 -5.755 1.00 91.81 71 ASP A C 1
ATOM 554 O O . ASP A 1 71 ? 6.382 -7.044 -6.492 1.00 91.81 71 ASP A O 1
ATOM 558 N N . THR A 1 72 ? 8.450 -6.232 -6.219 1.00 89.12 72 THR A N 1
ATOM 559 C CA . THR A 1 72 ? 8.672 -5.851 -7.621 1.00 89.12 72 THR A CA 1
ATOM 560 C C . THR A 1 72 ? 9.256 -6.974 -8.483 1.00 89.12 72 THR A C 1
ATOM 562 O O . THR A 1 72 ? 9.714 -6.721 -9.593 1.00 89.12 72 THR A O 1
ATOM 565 N N . SER A 1 73 ? 9.247 -8.226 -8.006 1.00 88.88 73 SER A N 1
ATOM 566 C CA . SER A 1 73 ? 9.845 -9.365 -8.725 1.00 88.88 73 SER A CA 1
ATOM 567 C C . SER A 1 73 ? 9.181 -9.697 -10.065 1.00 88.88 73 SER A C 1
ATOM 569 O O . SER A 1 73 ? 9.822 -10.286 -10.933 1.00 88.88 73 SER A O 1
ATOM 571 N N . GLU A 1 74 ? 7.904 -9.351 -10.237 1.00 84.56 74 GLU A N 1
ATOM 572 C CA . GLU A 1 74 ? 7.145 -9.605 -11.469 1.00 84.56 74 GLU A CA 1
ATOM 573 C C . GLU A 1 74 ? 6.985 -8.349 -12.335 1.00 84.56 74 GLU A C 1
ATOM 575 O O . GLU A 1 74 ? 6.968 -8.430 -13.563 1.00 84.56 74 GLU A O 1
ATOM 580 N N . VAL A 1 75 ? 6.905 -7.183 -11.694 1.00 85.56 75 VAL A N 1
ATOM 581 C CA . VAL A 1 75 ? 6.839 -5.877 -12.350 1.00 85.56 75 VAL A CA 1
ATOM 582 C C . VAL A 1 75 ? 7.965 -5.024 -11.778 1.00 85.56 75 VAL A C 1
ATOM 584 O O . VAL A 1 75 ? 7.852 -4.480 -10.682 1.00 85.56 75 VAL A O 1
ATOM 587 N N . GLU A 1 76 ? 9.073 -4.945 -12.509 1.00 88.19 76 GLU A N 1
ATOM 588 C CA . GLU A 1 76 ? 10.242 -4.164 -12.104 1.00 88.19 76 GLU A CA 1
ATOM 589 C C . GLU A 1 76 ? 10.037 -2.661 -12.350 1.00 88.19 76 GLU A C 1
ATOM 591 O O . GLU A 1 76 ? 9.232 -2.246 -13.185 1.00 88.19 76 GLU A O 1
ATOM 596 N N . GLY A 1 77 ? 10.807 -1.827 -11.646 1.00 89.06 77 GLY A N 1
ATOM 597 C CA . GLY A 1 77 ? 10.844 -0.383 -11.901 1.00 89.06 77 GLY A CA 1
ATOM 598 C C . GLY A 1 77 ? 9.603 0.383 -11.440 1.00 89.06 77 GLY A C 1
ATOM 599 O O . GLY A 1 77 ? 9.358 1.479 -11.939 1.00 89.06 77 GLY A O 1
ATOM 600 N N . ILE A 1 78 ? 8.837 -0.166 -10.498 1.00 90.94 78 ILE A N 1
ATOM 601 C CA . ILE A 1 78 ? 7.656 0.478 -9.912 1.00 90.94 78 ILE A CA 1
ATOM 602 C C . ILE A 1 78 ? 7.872 0.838 -8.444 1.00 90.94 78 ILE A C 1
ATOM 604 O O . ILE A 1 78 ? 8.643 0.200 -7.728 1.00 90.94 78 ILE A O 1
ATOM 608 N N . GLN A 1 79 ? 7.133 1.841 -7.987 1.00 93.81 79 GLN A N 1
ATOM 609 C CA . GLN A 1 79 ? 7.077 2.251 -6.587 1.00 93.81 79 GLN A CA 1
ATOM 610 C C . GLN A 1 79 ? 5.676 2.748 -6.227 1.00 93.81 79 GLN A C 1
ATOM 612 O O . GLN A 1 79 ? 4.887 3.063 -7.114 1.00 93.81 79 GLN A O 1
ATOM 617 N N . PHE A 1 80 ? 5.352 2.853 -4.941 1.00 93.75 80 PHE A N 1
ATOM 618 C CA . PHE A 1 80 ? 4.125 3.522 -4.511 1.00 93.75 80 PHE A CA 1
ATOM 619 C C . PHE A 1 80 ? 4.141 4.993 -4.926 1.00 93.75 80 PHE A C 1
ATOM 621 O O . PHE A 1 80 ? 5.123 5.704 -4.694 1.00 93.75 80 PHE A O 1
ATOM 628 N N . THR A 1 81 ? 3.033 5.461 -5.499 1.00 92.44 81 THR A N 1
ATOM 629 C CA . THR A 1 81 ? 2.900 6.864 -5.892 1.00 92.44 81 THR A CA 1
ATOM 630 C C . THR A 1 81 ? 2.898 7.748 -4.655 1.00 92.44 81 THR A C 1
ATOM 632 O O . THR A 1 81 ? 2.142 7.521 -3.704 1.00 92.44 81 THR A O 1
ATOM 635 N N . LYS A 1 82 ? 3.716 8.799 -4.684 1.00 89.00 82 LYS A N 1
ATOM 636 C CA . LYS A 1 82 ? 3.796 9.777 -3.602 1.00 89.00 82 LYS A CA 1
ATOM 637 C C . LYS A 1 82 ? 2.949 11.003 -3.910 1.00 89.00 82 LYS A C 1
ATOM 639 O O . LYS A 1 82 ? 3.135 11.671 -4.925 1.00 89.00 82 LYS A O 1
ATOM 644 N N . THR A 1 83 ? 2.039 11.341 -3.008 1.00 79.75 83 THR A N 1
ATOM 645 C CA . THR A 1 83 ? 1.179 12.513 -3.150 1.00 79.75 83 THR A CA 1
ATOM 646 C C . THR A 1 83 ? 1.871 13.746 -2.563 1.00 79.75 83 THR A C 1
ATOM 648 O O . THR A 1 83 ? 2.418 13.725 -1.462 1.00 79.75 83 THR A O 1
ATOM 651 N N . ASN A 1 84 ? 1.854 14.866 -3.292 1.00 68.62 84 ASN A N 1
ATOM 652 C CA . ASN A 1 84 ? 2.415 16.136 -2.800 1.00 68.62 84 ASN A CA 1
ATOM 653 C C . ASN A 1 84 ? 1.477 16.861 -1.818 1.00 68.62 84 ASN A C 1
ATOM 655 O O . ASN A 1 84 ? 1.874 17.826 -1.167 1.00 68.62 84 ASN A O 1
ATOM 659 N N . GLN A 1 85 ? 0.217 16.430 -1.744 1.00 61.22 85 GLN A N 1
ATOM 660 C CA . GLN A 1 85 ? -0.836 17.047 -0.947 1.00 61.22 85 GLN A CA 1
ATOM 661 C C . GLN A 1 85 ? -1.725 15.956 -0.358 1.00 61.22 85 GLN A C 1
ATOM 663 O O . GLN A 1 85 ? -2.784 15.648 -0.900 1.00 61.22 85 GLN A O 1
ATOM 668 N N . GLY A 1 86 ? -1.304 15.358 0.752 1.00 60.75 86 GLY A N 1
ATOM 669 C CA . GLY A 1 86 ? -2.187 14.468 1.487 1.00 60.75 86 GLY A CA 1
ATOM 670 C C . GLY A 1 86 ? -1.492 13.407 2.313 1.00 60.75 86 GLY A C 1
ATOM 671 O O . GLY A 1 86 ? -0.284 13.416 2.525 1.00 60.75 86 GLY A O 1
ATOM 672 N N . ASN A 1 87 ? -2.339 12.516 2.806 1.00 72.00 87 ASN A N 1
ATOM 673 C CA . ASN A 1 87 ? -2.001 11.316 3.546 1.00 72.00 87 ASN A CA 1
ATOM 674 C C . ASN A 1 87 ? -2.595 10.102 2.803 1.00 72.00 87 ASN A C 1
ATOM 676 O O . ASN A 1 87 ? -3.268 9.287 3.418 1.00 72.00 87 ASN A O 1
ATOM 680 N N . PHE A 1 88 ? -2.466 10.040 1.476 1.00 82.69 88 PHE A N 1
ATOM 681 C CA . PHE A 1 88 ? -3.063 8.981 0.644 1.00 82.69 88 PHE A CA 1
ATOM 682 C C . PHE A 1 88 ? -2.058 8.470 -0.388 1.00 82.69 88 PHE A C 1
ATOM 684 O O . PHE A 1 88 ? -2.401 8.220 -1.540 1.00 82.69 88 PHE A O 1
ATOM 691 N N . ASP A 1 89 ? -0.793 8.365 0.014 1.00 90.12 89 ASP A N 1
ATOM 692 C CA . ASP A 1 89 ? 0.228 7.775 -0.843 1.00 90.12 89 ASP A CA 1
ATOM 693 C C . ASP A 1 89 ? -0.137 6.326 -1.162 1.00 90.12 89 ASP A C 1
ATOM 695 O O . ASP A 1 89 ? -0.670 5.612 -0.317 1.00 90.12 89 ASP A O 1
ATOM 699 N N . GLY A 1 90 ? 0.159 5.884 -2.378 1.00 86.62 90 GLY A N 1
ATOM 700 C CA . GLY A 1 90 ? 0.015 4.482 -2.748 1.00 86.62 90 GLY A CA 1
ATOM 701 C C . GLY A 1 90 ? -1.418 3.950 -2.866 1.00 86.62 90 GLY A C 1
ATOM 702 O O . GLY A 1 90 ? -1.572 2.762 -3.143 1.00 86.62 90 GLY A O 1
ATOM 703 N N . ILE A 1 91 ? -2.456 4.774 -2.653 1.00 86.94 91 ILE A N 1
ATOM 704 C CA . ILE A 1 91 ? -3.859 4.327 -2.602 1.00 86.94 91 ILE A CA 1
ATOM 705 C C . ILE A 1 91 ? -4.839 5.289 -3.290 1.00 86.94 91 ILE A C 1
ATOM 707 O O . ILE A 1 91 ? -4.686 6.509 -3.250 1.00 86.94 91 ILE A O 1
ATOM 711 N N . VAL A 1 92 ? -5.913 4.735 -3.855 1.00 82.06 92 VAL A N 1
ATOM 712 C CA . VAL A 1 92 ? -7.084 5.463 -4.366 1.00 82.06 92 VAL A CA 1
ATOM 713 C C . VAL A 1 92 ? -8.315 4.979 -3.612 1.00 82.06 92 VAL A C 1
ATOM 715 O O . VAL A 1 92 ? -8.750 3.848 -3.795 1.00 82.06 92 VAL A O 1
ATOM 718 N N . GLY A 1 93 ? -8.876 5.828 -2.751 1.00 75.75 93 GLY A N 1
ATOM 719 C CA . GLY A 1 93 ? -10.101 5.505 -2.017 1.00 75.75 93 GLY A CA 1
ATOM 720 C C . GLY A 1 93 ? -11.317 5.414 -2.934 1.00 75.75 93 GLY A C 1
ATOM 721 O O . GLY A 1 93 ? -11.547 6.327 -3.728 1.00 75.75 93 GLY A O 1
ATOM 722 N N . LEU A 1 94 ? -12.106 4.351 -2.781 1.00 72.00 94 LEU A N 1
ATOM 723 C CA . LEU A 1 94 ? -13.326 4.106 -3.558 1.00 72.00 94 LEU A CA 1
ATOM 724 C C . LEU A 1 94 ? -14.609 4.489 -2.806 1.00 72.00 94 LEU A C 1
ATOM 726 O O . LEU A 1 94 ? -15.659 4.632 -3.424 1.00 72.00 94 LEU A O 1
ATOM 730 N N . SER A 1 95 ? -14.542 4.702 -1.487 1.00 64.12 95 SER A N 1
ATOM 731 C CA . SER A 1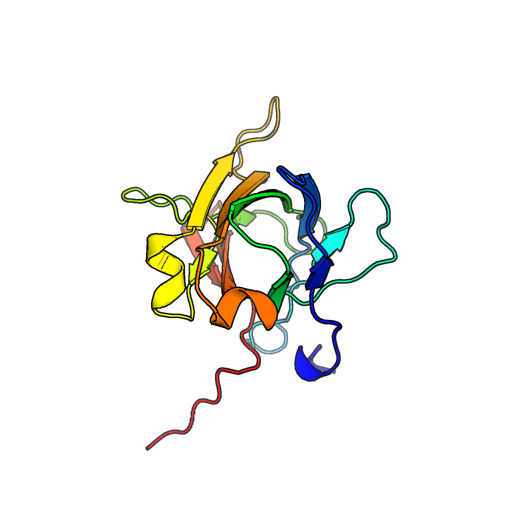 95 ? -15.682 5.146 -0.674 1.00 64.12 95 SER A CA 1
ATOM 732 C C . SER A 1 95 ? -15.512 6.577 -0.153 1.00 64.12 95 SER A C 1
ATOM 734 O O . SER A 1 95 ? -14.401 7.070 0.061 1.00 64.12 95 SER A O 1
ATOM 736 N N . THR A 1 96 ? -16.631 7.277 0.057 1.00 59.09 96 THR A N 1
ATOM 737 C CA . THR A 1 96 ? -16.648 8.650 0.597 1.00 59.09 96 THR A CA 1
ATOM 738 C C . THR A 1 96 ? -16.086 8.730 2.012 1.00 59.09 96 THR A C 1
ATOM 740 O O . THR A 1 96 ? -15.414 9.705 2.355 1.00 59.09 96 THR A O 1
ATOM 743 N N . ASP A 1 97 ? -16.306 7.680 2.800 1.00 59.91 97 ASP A N 1
ATOM 744 C CA . ASP A 1 97 ? -15.950 7.625 4.221 1.00 59.91 97 ASP A CA 1
ATOM 745 C C . ASP A 1 97 ? -14.451 7.341 4.418 1.00 59.91 97 ASP A C 1
ATOM 747 O O . ASP A 1 97 ? -13.855 7.710 5.430 1.00 59.91 97 ASP A O 1
ATOM 751 N N . PHE A 1 98 ? -13.794 6.811 3.380 1.00 61.69 98 PHE A N 1
ATOM 752 C CA . PHE A 1 98 ? -12.362 6.527 3.349 1.00 61.69 98 PHE A CA 1
ATOM 753 C C . PHE A 1 98 ? -11.489 7.742 3.700 1.00 61.69 98 PHE A C 1
ATOM 755 O O . PHE A 1 98 ? -10.470 7.624 4.379 1.00 61.69 98 PHE A O 1
ATOM 762 N N . LYS A 1 99 ? -11.883 8.944 3.261 1.00 57.97 99 LYS A N 1
ATOM 763 C CA . LYS A 1 99 ? -11.034 10.144 3.349 1.00 57.97 99 LYS A CA 1
ATOM 764 C C . LYS A 1 99 ? -10.902 10.729 4.756 1.00 57.97 99 LYS A C 1
ATOM 766 O O . LYS A 1 99 ? -10.001 11.534 4.978 1.00 57.97 99 LYS A O 1
ATOM 771 N N . GLN A 1 100 ? -11.788 10.383 5.688 1.00 61.94 100 GLN A N 1
ATOM 772 C CA . GLN A 1 100 ? -11.766 10.959 7.039 1.00 61.94 100 GLN A CA 1
ATOM 773 C C . GLN A 1 100 ? -10.987 10.094 8.039 1.00 61.94 100 GLN A C 1
ATOM 775 O O . GLN A 1 100 ? -10.583 10.589 9.089 1.00 61.94 100 GLN A O 1
ATOM 780 N N . GLU A 1 101 ? -10.725 8.830 7.695 1.00 70.75 101 GLU A N 1
ATOM 781 C CA . GLU A 1 101 ? -10.238 7.820 8.642 1.00 70.75 101 GLU A CA 1
ATOM 782 C C . GLU A 1 101 ? -8.894 7.196 8.256 1.00 70.75 101 GLU A C 1
ATOM 784 O O . GLU A 1 101 ? -8.243 6.589 9.113 1.00 70.75 101 GLU A O 1
ATOM 789 N N . PHE A 1 102 ? -8.458 7.374 7.002 1.00 77.62 102 PHE A N 1
ATOM 790 C CA . PHE A 1 102 ? -7.250 6.756 6.461 1.00 77.62 102 PHE A CA 1
ATOM 791 C C . PHE A 1 102 ? -6.085 7.730 6.314 1.00 77.62 102 PHE A C 1
ATOM 793 O O . PHE A 1 102 ? -6.227 8.886 5.915 1.00 77.62 102 PHE A O 1
ATOM 800 N N . ASN A 1 103 ? -4.900 7.214 6.622 1.00 85.31 103 ASN A N 1
ATOM 801 C CA . ASN A 1 103 ? -3.625 7.860 6.378 1.00 85.31 103 ASN A CA 1
ATOM 802 C C . ASN A 1 103 ? -2.664 6.832 5.781 1.00 85.31 103 ASN A C 1
ATOM 804 O O . ASN A 1 103 ? -2.338 5.857 6.447 1.00 85.31 103 ASN A O 1
ATOM 808 N N . ALA A 1 104 ? -2.206 7.050 4.558 1.00 88.88 104 ALA A N 1
ATOM 809 C CA . ALA A 1 104 ? -1.204 6.243 3.890 1.00 88.88 104 ALA A CA 1
ATOM 810 C C . ALA A 1 104 ? 0.023 7.081 3.536 1.00 88.88 104 ALA A C 1
ATOM 812 O O . ALA A 1 104 ? -0.097 8.197 3.017 1.00 88.88 104 ALA A O 1
ATOM 813 N N . LYS A 1 105 ? 1.204 6.541 3.845 1.00 91.62 105 LYS A N 1
ATOM 814 C CA . LYS A 1 105 ? 2.495 7.198 3.618 1.00 91.62 105 LYS A CA 1
ATOM 815 C C . LYS A 1 105 ? 3.487 6.250 2.985 1.00 91.62 105 LYS A C 1
ATOM 817 O O . LYS A 1 105 ? 3.809 5.217 3.574 1.00 91.62 105 LYS A O 1
ATOM 822 N N . ALA A 1 106 ? 4.001 6.645 1.827 1.00 92.81 106 ALA A N 1
ATOM 823 C CA . ALA A 1 106 ? 5.024 5.893 1.129 1.00 92.81 106 ALA A CA 1
ATOM 824 C C . ALA A 1 106 ? 6.405 6.182 1.740 1.00 92.81 106 ALA A C 1
ATOM 826 O O . ALA A 1 106 ? 6.830 7.335 1.905 1.00 92.81 106 ALA A O 1
ATOM 827 N N . GLY A 1 107 ? 7.104 5.111 2.087 1.00 92.38 107 GLY A N 1
ATOM 828 C CA . GLY A 1 107 ? 8.435 5.081 2.669 1.00 92.38 107 GLY A CA 1
ATOM 829 C C . GLY A 1 107 ? 9.445 4.439 1.726 1.00 92.38 107 GLY A C 1
ATOM 830 O O . GLY A 1 107 ? 9.091 3.796 0.741 1.00 92.38 107 GLY A O 1
ATOM 831 N N . LYS A 1 108 ? 10.723 4.649 2.035 1.00 92.81 108 LYS A N 1
ATOM 832 C CA . LYS A 1 108 ? 11.838 3.999 1.346 1.00 92.81 108 LYS A CA 1
ATOM 833 C C . LYS A 1 108 ? 12.433 2.960 2.285 1.00 92.81 108 LYS A C 1
ATOM 835 O O . LYS A 1 108 ? 12.682 3.318 3.442 1.00 92.81 108 LYS A O 1
ATOM 840 N N . PRO A 1 109 ? 12.761 1.755 1.797 1.00 89.62 109 PRO A N 1
ATOM 841 C CA . PRO A 1 109 ? 13.437 0.773 2.616 1.00 89.62 109 PRO A CA 1
ATOM 842 C C . PRO A 1 109 ? 14.816 1.285 3.018 1.00 89.62 109 PRO A C 1
ATOM 844 O O . PRO A 1 109 ? 15.435 2.125 2.352 1.00 89.62 109 PRO A O 1
ATOM 847 N N . LYS A 1 110 ? 15.331 0.768 4.132 1.00 86.38 110 LYS A N 1
ATOM 848 C CA . LYS A 1 110 ? 16.629 1.188 4.663 1.00 86.38 110 LYS A CA 1
ATOM 849 C C . LYS A 1 110 ? 17.743 0.953 3.634 1.00 86.38 110 LYS A C 1
ATOM 851 O O . LYS A 1 110 ? 18.109 -0.182 3.353 1.00 86.38 110 LYS A O 1
ATOM 856 N N . GLY A 1 111 ? 18.327 2.044 3.133 1.00 83.94 111 GLY A N 1
ATOM 857 C CA . GLY A 1 111 ? 19.399 2.006 2.131 1.00 83.94 111 GLY A CA 1
ATOM 858 C C . GLY A 1 111 ? 18.920 1.954 0.675 1.00 83.94 111 GLY A C 1
ATOM 859 O O . GLY A 1 111 ? 19.764 1.913 -0.214 1.00 83.94 111 GLY A O 1
ATOM 860 N N . GLY A 1 112 ? 17.606 1.989 0.429 1.00 87.12 112 GLY A N 1
ATOM 861 C CA . GLY A 1 112 ? 17.015 2.104 -0.903 1.00 87.12 112 GLY A CA 1
ATOM 862 C C . GLY A 1 112 ? 16.626 3.538 -1.270 1.00 87.12 112 GLY A C 1
ATOM 863 O O . GLY A 1 112 ? 16.524 4.428 -0.420 1.00 87.12 112 GLY A O 1
ATOM 864 N N . THR A 1 113 ? 16.410 3.766 -2.563 1.00 87.81 113 THR A N 1
ATOM 865 C CA . THR A 1 113 ? 15.991 5.065 -3.115 1.00 87.81 113 THR A CA 1
ATOM 866 C C . THR A 1 113 ? 14.511 5.135 -3.453 1.00 87.81 113 THR A C 1
ATOM 868 O O . THR A 1 113 ? 13.978 6.249 -3.516 1.00 87.81 113 THR A O 1
ATOM 871 N N . ASP A 1 114 ? 13.868 3.984 -3.607 1.00 92.62 114 ASP A N 1
ATOM 872 C CA . ASP A 1 114 ? 12.555 3.851 -4.231 1.00 92.62 114 ASP A CA 1
ATOM 873 C C . ASP A 1 114 ? 11.480 3.672 -3.161 1.00 92.62 114 ASP A C 1
ATOM 875 O O . ASP A 1 114 ? 11.742 3.149 -2.073 1.00 92.62 114 ASP A O 1
ATOM 879 N N . TYR A 1 115 ? 10.271 4.148 -3.441 1.00 92.94 115 TYR A N 1
ATOM 880 C CA . TYR A 1 115 ? 9.167 4.115 -2.485 1.00 92.94 115 TYR A CA 1
ATOM 881 C C . TYR A 1 115 ? 8.471 2.744 -2.463 1.00 92.94 115 TYR A C 1
ATOM 883 O O . TYR A 1 115 ? 7.357 2.602 -2.958 1.00 92.94 115 TYR A O 1
ATOM 891 N N . THR A 1 116 ? 9.131 1.715 -1.928 1.00 94.38 116 THR A N 1
ATOM 892 C CA . THR A 1 116 ? 8.609 0.331 -1.895 1.00 94.38 116 THR A CA 1
ATOM 893 C C . THR A 1 116 ? 8.008 -0.084 -0.551 1.00 94.38 116 THR A C 1
ATOM 895 O O . THR A 1 116 ? 7.568 -1.222 -0.397 1.00 94.38 116 THR A O 1
ATOM 898 N N . GLU A 1 117 ? 7.947 0.825 0.420 1.00 94.81 117 GLU A N 1
ATOM 899 C CA . GLU A 1 117 ? 7.239 0.619 1.684 1.00 94.81 117 GLU A CA 1
ATOM 900 C C . GLU A 1 117 ? 6.015 1.533 1.738 1.00 94.81 117 GLU A C 1
ATOM 902 O O . GLU A 1 117 ? 6.070 2.683 1.302 1.00 94.81 117 GLU A O 1
ATOM 907 N N . LEU A 1 118 ? 4.913 1.051 2.301 1.00 93.06 118 LEU A N 1
ATOM 908 C CA . LEU A 1 118 ? 3.708 1.839 2.513 1.00 93.06 118 LEU A CA 1
ATOM 909 C C . LEU A 1 118 ? 3.141 1.548 3.896 1.00 93.06 118 LEU A C 1
ATOM 911 O O . LEU A 1 118 ? 2.835 0.407 4.225 1.00 93.06 118 LEU A O 1
ATOM 915 N N . THR A 1 119 ? 2.964 2.585 4.707 1.00 91.56 119 THR A N 1
ATOM 916 C CA . THR A 1 119 ? 2.260 2.466 5.986 1.00 91.56 119 THR A CA 1
ATOM 917 C C . THR A 1 119 ? 0.857 3.015 5.828 1.00 91.56 119 THR A C 1
ATOM 919 O O . THR A 1 119 ? 0.705 4.212 5.590 1.00 91.56 119 THR A O 1
ATOM 922 N N . VAL A 1 120 ? -0.156 2.169 6.014 1.00 87.56 120 VAL A N 1
ATOM 923 C CA . VAL A 1 120 ? -1.568 2.563 6.057 1.00 87.56 120 VAL A CA 1
ATOM 924 C C . VAL A 1 120 ? -2.049 2.512 7.500 1.00 87.56 120 VAL A C 1
ATOM 926 O O . VAL A 1 120 ? -1.937 1.503 8.184 1.00 87.56 120 VAL A O 1
ATOM 929 N N . THR A 1 121 ? -2.590 3.616 7.987 1.00 85.62 121 THR A N 1
ATOM 930 C CA . THR A 1 121 ? -3.251 3.732 9.281 1.00 85.62 121 THR A CA 1
ATOM 931 C C . THR A 1 121 ? -4.729 3.987 9.052 1.00 85.62 121 THR A C 1
ATOM 933 O O . THR A 1 121 ? -5.067 4.944 8.356 1.00 85.62 121 THR A O 1
ATOM 936 N N . ALA A 1 122 ? -5.588 3.210 9.706 1.00 78.94 122 ALA A N 1
ATOM 937 C CA . ALA A 1 122 ? -7.023 3.464 9.733 1.00 78.94 122 ALA A CA 1
ATOM 938 C C . ALA A 1 122 ? -7.515 3.623 11.175 1.00 78.94 122 ALA A C 1
ATOM 940 O O . ALA A 1 122 ? -7.097 2.880 12.071 1.00 78.94 122 ALA A O 1
ATOM 941 N N . SER A 1 123 ? -8.377 4.614 11.404 1.00 76.38 123 SER A N 1
ATOM 942 C CA . SER A 1 123 ? -9.034 4.843 12.697 1.00 76.38 123 SER A CA 1
ATOM 943 C C . SER A 1 123 ? -10.492 4.431 12.604 1.00 76.38 123 SER A C 1
ATOM 945 O O . SER A 1 123 ? -11.229 5.000 11.815 1.00 76.38 123 SER A O 1
ATOM 947 N N . ILE A 1 124 ? -10.915 3.475 13.424 1.00 70.25 124 ILE A N 1
ATOM 948 C CA . ILE A 1 124 ? -12.275 2.946 13.378 1.00 70.25 124 ILE A CA 1
ATOM 949 C C . ILE A 1 124 ? -13.188 3.768 14.285 1.00 70.25 124 ILE A C 1
ATOM 951 O O . ILE A 1 124 ? -13.019 3.767 15.510 1.00 70.25 124 ILE A O 1
ATOM 955 N N . GLN A 1 125 ? -14.164 4.452 13.681 1.00 61.22 125 GLN A N 1
ATOM 956 C CA . GLN A 1 125 ? -15.147 5.248 14.410 1.00 61.22 125 GLN A CA 1
ATOM 957 C C . GLN A 1 125 ? -16.117 4.406 15.248 1.00 61.22 125 GLN A C 1
ATOM 959 O O . GLN A 1 125 ? -16.458 3.263 14.939 1.00 61.22 125 GLN A O 1
ATOM 964 N N . THR A 1 126 ? -16.600 5.023 16.327 1.00 55.00 126 THR A N 1
ATOM 965 C CA . THR A 1 126 ? -17.704 4.542 17.160 1.00 55.00 126 THR A CA 1
ATOM 966 C C . THR A 1 126 ? -19.037 4.908 16.531 1.00 55.00 126 THR A C 1
ATOM 968 O O . THR A 1 126 ? -19.559 5.998 16.756 1.00 55.00 126 THR A O 1
ATOM 971 N N . SER A 1 127 ? -19.621 3.994 15.777 1.00 53.59 127 SER A N 1
ATOM 972 C CA . SER A 1 127 ? -21.057 4.022 15.505 1.00 53.59 127 SER A CA 1
ATOM 973 C C . SER A 1 127 ? -21.619 2.611 15.656 1.00 53.59 127 SER A C 1
ATOM 975 O O . SER A 1 127 ? -20.859 1.643 15.667 1.00 53.59 127 SER A O 1
ATOM 977 N N . GLU A 1 128 ? -22.940 2.471 15.783 1.00 51.12 128 GLU A N 1
ATOM 978 C CA . GLU A 1 128 ? -23.615 1.160 15.793 1.00 51.12 128 GLU A CA 1
ATOM 979 C C . GLU A 1 128 ? -23.276 0.321 14.538 1.00 51.12 128 GLU A C 1
ATOM 981 O O . GLU A 1 128 ? -23.300 -0.905 14.590 1.00 51.12 128 GLU A O 1
ATOM 986 N N . LEU A 1 129 ? -22.842 0.959 13.439 1.00 48.91 129 LEU A N 1
ATOM 987 C CA . LEU A 1 129 ? -22.342 0.293 12.227 1.00 48.91 129 LEU A CA 1
ATOM 988 C C . LEU A 1 129 ? -21.010 -0.454 12.449 1.00 48.91 129 LEU A C 1
ATOM 990 O O . LEU A 1 129 ? -20.709 -1.390 11.714 1.00 48.91 129 LEU A O 1
ATOM 994 N N . ALA A 1 130 ? -20.234 -0.113 13.485 1.00 52.34 130 ALA A N 1
ATOM 995 C CA . ALA A 1 130 ? -18.980 -0.795 13.814 1.00 52.34 130 ALA A CA 1
ATOM 996 C C . ALA A 1 130 ? -19.187 -2.239 14.314 1.00 52.34 130 ALA A C 1
ATOM 998 O O . ALA A 1 130 ? -18.253 -3.041 14.244 1.00 52.34 130 ALA A O 1
ATOM 999 N N . GLU A 1 131 ? -20.390 -2.598 14.788 1.00 49.88 131 GLU A N 1
ATOM 1000 C CA . GLU A 1 131 ? -20.723 -3.988 15.144 1.00 49.88 131 GLU A CA 1
ATOM 1001 C C . GLU A 1 131 ? -20.829 -4.898 13.908 1.00 49.88 131 GLU A C 1
ATOM 1003 O O . GLU A 1 131 ? -20.504 -6.081 13.993 1.00 49.88 131 GLU A O 1
ATOM 1008 N N . ALA A 1 132 ? -21.197 -4.346 12.745 1.00 53.44 132 ALA A N 1
ATOM 1009 C CA . ALA A 1 132 ? -21.200 -5.057 11.461 1.00 53.44 132 ALA A CA 1
ATOM 1010 C C . ALA A 1 132 ? -19.817 -5.067 10.770 1.00 53.44 132 ALA A C 1
ATOM 1012 O O . ALA A 1 132 ? -19.605 -5.793 9.794 1.00 53.44 132 ALA A O 1
ATOM 1013 N N . GLY A 1 133 ? -18.860 -4.309 11.313 1.00 56.19 133 GLY A N 1
ATOM 1014 C CA . GLY A 1 133 ? -17.537 -4.075 10.748 1.00 56.19 133 GLY A CA 1
ATOM 1015 C C . GLY A 1 133 ? -17.537 -2.938 9.728 1.00 56.19 133 GLY A C 1
ATOM 1016 O O . GLY A 1 133 ? -18.465 -2.799 8.933 1.00 56.19 133 GLY A O 1
ATOM 1017 N N . ASN A 1 134 ? -16.4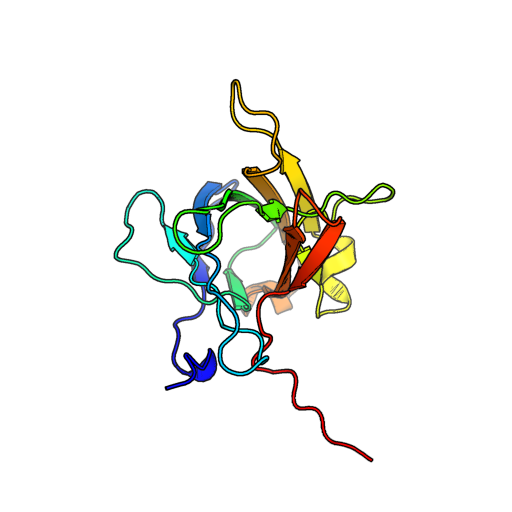85 -2.121 9.747 1.00 59.97 134 ASN A N 1
ATOM 1018 C CA . ASN A 1 134 ? -16.309 -1.098 8.721 1.00 59.97 134 ASN A CA 1
ATOM 1019 C C . ASN A 1 134 ? -15.726 -1.742 7.466 1.00 59.97 134 ASN A C 1
ATOM 1021 O O . ASN A 1 134 ? -14.730 -2.465 7.553 1.00 59.97 134 ASN A O 1
ATOM 1025 N N . ASN A 1 135 ? -16.359 -1.462 6.330 1.00 63.56 135 ASN A N 1
ATOM 1026 C CA . ASN A 1 135 ? -15.908 -1.884 5.014 1.00 63.56 135 ASN A CA 1
ATOM 1027 C C . ASN A 1 135 ? -15.137 -0.737 4.377 1.00 63.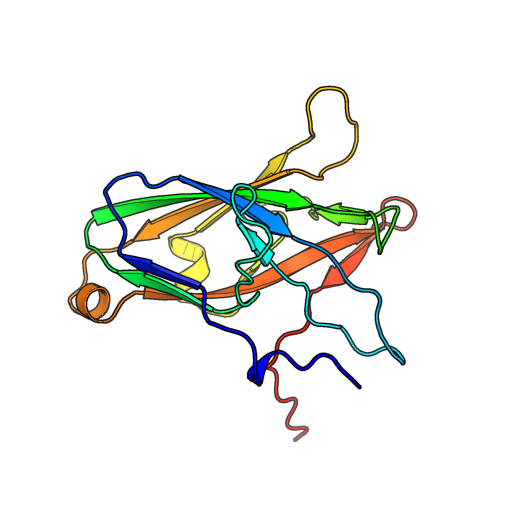56 135 ASN A C 1
ATOM 1029 O O . ASN A 1 135 ? -15.682 0.346 4.155 1.00 63.56 135 ASN A O 1
ATOM 1033 N N . PHE A 1 136 ? -13.876 -0.991 4.062 1.00 68.69 136 PHE A N 1
ATOM 1034 C CA . PHE A 1 136 ? -13.047 -0.032 3.353 1.00 68.69 136 PHE A CA 1
ATOM 1035 C C . PHE A 1 136 ? -12.661 -0.602 2.002 1.00 68.69 136 PHE A C 1
ATOM 1037 O O . PHE A 1 136 ? -12.182 -1.734 1.937 1.00 68.69 136 PHE A O 1
ATOM 1044 N N . SER A 1 137 ? -12.872 0.212 0.967 1.00 70.44 137 SER A N 1
ATOM 1045 C CA . SER A 1 137 ? -12.573 -0.112 -0.423 1.00 70.44 137 SER A CA 1
ATOM 1046 C C . SER A 1 137 ? -11.595 0.904 -0.990 1.00 70.44 137 SER A C 1
ATOM 1048 O O . SER A 1 137 ? -11.857 2.111 -0.980 1.00 70.44 137 SER A O 1
ATOM 1050 N N . PHE A 1 138 ? -10.455 0.423 -1.468 1.00 75.75 138 PHE A N 1
ATOM 1051 C CA . PHE A 1 138 ? -9.457 1.236 -2.152 1.00 75.75 138 PHE A CA 1
ATOM 1052 C C . PHE A 1 138 ? -8.686 0.404 -3.175 1.00 75.75 138 PHE A C 1
ATOM 1054 O O . PHE A 1 138 ? -8.677 -0.822 -3.116 1.00 75.75 138 PHE A O 1
ATOM 1061 N N . LEU A 1 139 ? -8.031 1.093 -4.104 1.00 80.94 139 LEU A N 1
ATOM 1062 C CA . LEU A 1 139 ? -7.102 0.504 -5.064 1.00 80.94 139 LEU A CA 1
ATOM 1063 C C . LEU A 1 139 ? -5.675 0.894 -4.717 1.00 80.94 139 LEU A C 1
ATOM 1065 O O . LEU A 1 139 ? -5.438 1.978 -4.184 1.00 80.94 139 LEU A O 1
ATOM 1069 N N . TRP A 1 140 ? -4.724 0.042 -5.072 1.00 86.19 140 TRP A N 1
ATOM 1070 C CA . TRP A 1 140 ? -3.307 0.368 -5.004 1.00 86.19 140 TRP A CA 1
ATOM 1071 C C . TRP A 1 140 ? -2.920 1.266 -6.171 1.00 86.19 140 TRP A C 1
ATOM 1073 O O . TRP A 1 140 ? -3.345 1.044 -7.305 1.00 86.19 140 TRP A O 1
ATOM 1083 N N . LEU A 1 141 ? -2.096 2.266 -5.882 1.00 88.38 141 LEU A N 1
ATOM 1084 C CA . LEU A 1 141 ? -1.579 3.222 -6.846 1.00 88.38 141 LEU A CA 1
ATOM 1085 C C . LEU A 1 141 ? -0.054 3.200 -6.808 1.00 88.38 141 LEU A C 1
ATOM 1087 O O . LEU A 1 141 ? 0.573 3.618 -5.835 1.00 88.38 141 LEU A O 1
ATOM 1091 N N . CYS A 1 142 ? 0.541 2.719 -7.886 1.00 90.06 142 CYS A N 1
ATOM 1092 C CA . CYS A 1 142 ? 1.977 2.761 -8.098 1.00 90.06 142 CYS A CA 1
ATOM 1093 C C . CYS A 1 142 ? 2.308 3.650 -9.293 1.00 90.06 142 CYS A C 1
ATOM 1095 O O . CYS A 1 142 ? 1.446 3.983 -10.102 1.00 90.06 142 CYS A O 1
ATOM 1097 N N . GLU A 1 143 ? 3.575 4.001 -9.431 1.00 89.88 143 GLU A N 1
ATOM 1098 C CA . GLU A 1 143 ? 4.111 4.690 -10.595 1.00 89.88 143 GLU A CA 1
ATOM 1099 C C . GLU A 1 143 ? 5.364 3.978 -11.100 1.00 89.88 143 GLU A C 1
ATOM 1101 O O . GLU A 1 143 ? 6.138 3.415 -10.322 1.00 89.88 143 GLU A O 1
ATOM 1106 N N . MET A 1 144 ? 5.562 4.018 -12.414 1.00 88.12 144 MET A N 1
ATOM 1107 C CA . MET A 1 144 ? 6.812 3.618 -13.051 1.00 88.12 144 MET A CA 1
ATOM 1108 C C . MET A 1 144 ? 7.890 4.670 -12.767 1.00 88.12 144 MET A C 1
ATOM 1110 O O . MET A 1 144 ? 7.691 5.854 -13.039 1.00 88.12 144 MET A O 1
ATOM 1114 N N . ILE A 1 145 ? 9.046 4.251 -12.258 1.00 88.75 145 ILE A N 1
ATOM 1115 C CA . ILE A 1 145 ? 10.141 5.140 -11.833 1.00 88.75 145 ILE A CA 1
ATOM 1116 C C . ILE A 1 145 ? 10.734 5.921 -13.016 1.00 88.75 145 ILE A C 1
ATOM 1118 O O . ILE A 1 145 ? 11.141 7.073 -12.868 1.00 88.75 145 ILE A O 1
ATOM 1122 N N . ASP A 1 146 ? 10.796 5.303 -14.194 1.00 86.88 146 ASP A N 1
ATOM 1123 C CA . ASP A 1 146 ? 11.434 5.859 -15.389 1.00 86.88 146 ASP A CA 1
ATOM 1124 C C . ASP A 1 146 ? 10.573 6.905 -16.117 1.00 86.88 146 ASP A C 1
ATOM 1126 O O . ASP A 1 146 ? 11.091 7.872 -16.677 1.00 86.88 146 ASP A O 1
ATOM 1130 N N . THR A 1 147 ? 9.257 6.713 -16.103 1.00 85.31 147 THR A N 1
ATOM 1131 C CA . THR A 1 147 ? 8.290 7.464 -16.910 1.00 85.31 147 THR A CA 1
ATOM 1132 C C . THR A 1 147 ? 7.333 8.302 -16.070 1.00 85.31 147 THR A C 1
ATOM 1134 O O . THR A 1 147 ? 6.706 9.216 -16.604 1.00 85.31 147 THR A O 1
ATOM 1137 N N . GLY A 1 148 ? 7.196 8.008 -14.773 1.00 82.88 148 GLY A N 1
ATOM 1138 C CA . GLY A 1 148 ? 6.188 8.609 -13.894 1.00 82.88 148 GLY A CA 1
ATOM 1139 C C . GLY A 1 148 ? 4.753 8.200 -14.243 1.00 82.88 148 GLY A C 1
ATOM 1140 O O . GLY A 1 148 ? 3.800 8.862 -13.835 1.00 82.88 148 GLY A O 1
ATOM 1141 N N . MET A 1 149 ? 4.575 7.150 -15.052 1.00 82.38 149 MET A N 1
ATOM 1142 C CA . MET A 1 149 ? 3.254 6.670 -15.446 1.00 82.38 149 MET A CA 1
ATOM 1143 C C . MET A 1 149 ? 2.591 5.943 -14.278 1.00 82.38 149 MET A C 1
ATOM 1145 O O . MET A 1 149 ? 3.161 4.998 -13.736 1.00 82.38 149 ME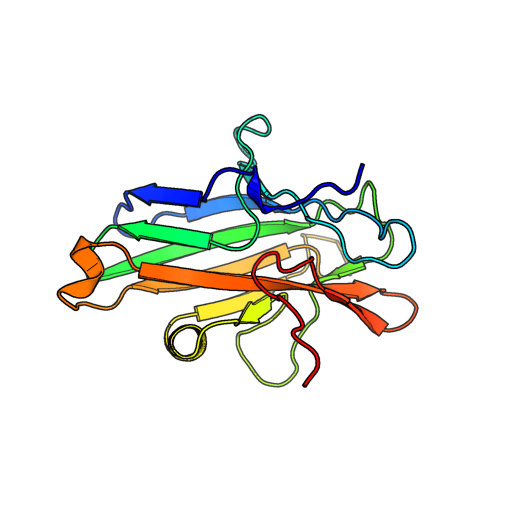T A O 1
ATOM 1149 N N . ASN A 1 150 ? 1.374 6.359 -13.924 1.00 83.19 150 ASN A N 1
ATOM 1150 C CA . ASN A 1 150 ? 0.602 5.714 -12.868 1.00 83.19 150 ASN A CA 1
ATOM 1151 C C . ASN A 1 150 ? 0.041 4.363 -13.325 1.00 83.19 150 ASN A C 1
ATOM 1153 O O . ASN A 1 150 ? -0.484 4.230 -14.431 1.00 83.19 150 ASN A O 1
ATOM 1157 N N . ILE A 1 151 ? 0.098 3.395 -12.421 1.00 81.62 151 ILE A N 1
ATOM 1158 C CA . ILE A 1 151 ? -0.474 2.063 -12.539 1.00 81.62 151 ILE A CA 1
ATOM 1159 C C . ILE A 1 151 ? -1.403 1.861 -11.347 1.00 81.62 151 ILE A C 1
ATOM 1161 O O . ILE A 1 151 ? -1.024 2.092 -10.200 1.00 81.62 151 ILE A O 1
ATOM 1165 N N . VAL A 1 152 ? -2.625 1.427 -11.629 1.00 79.19 152 VAL A N 1
ATOM 1166 C CA . VAL A 1 152 ? -3.650 1.183 -10.614 1.00 79.19 152 VAL A CA 1
ATOM 1167 C C . VAL A 1 152 ? -3.952 -0.310 -10.585 1.00 79.19 152 VAL A C 1
ATOM 1169 O O . VAL A 1 152 ? -4.084 -0.927 -11.645 1.00 79.19 152 VAL A O 1
ATOM 1172 N N . SER A 1 153 ? -4.065 -0.898 -9.393 1.00 78.38 153 SER A N 1
ATOM 1173 C CA . SER A 1 153 ? -4.571 -2.269 -9.271 1.00 78.38 153 SER A CA 1
ATOM 1174 C C . SER A 1 153 ? -6.014 -2.341 -9.772 1.00 78.38 153 SER A C 1
ATOM 1176 O O . SER A 1 153 ? -6.788 -1.424 -9.500 1.00 78.38 153 SER A O 1
ATOM 1178 N N . GLY A 1 154 ? -6.401 -3.423 -10.448 1.00 66.69 154 GLY A N 1
ATOM 1179 C CA . GLY A 1 154 ? -7.776 -3.580 -10.934 1.00 66.69 154 GLY A CA 1
ATOM 1180 C C . GLY A 1 154 ? -8.833 -3.527 -9.816 1.00 66.69 154 GLY A C 1
ATOM 1181 O O . GLY A 1 154 ? -8.629 -4.102 -8.741 1.00 66.69 154 GLY A O 1
ATOM 1182 N N . ASP A 1 155 ? -9.953 -2.851 -10.099 1.00 57.25 155 ASP A N 1
ATOM 1183 C CA . ASP A 1 155 ? -11.179 -2.811 -9.287 1.00 57.25 155 ASP A CA 1
ATOM 1184 C C . ASP A 1 155 ? -12.218 -3.803 -9.854 1.00 57.25 155 ASP A C 1
ATOM 1186 O O . ASP A 1 155 ? -12.583 -3.676 -11.023 1.00 57.25 155 ASP A O 1
ATOM 1190 N N . PRO A 1 156 ? -12.695 -4.799 -9.093 1.00 47.00 156 PRO A N 1
ATOM 1191 C CA . PRO A 1 156 ? -13.690 -5.768 -9.537 1.00 47.00 156 PRO A CA 1
ATOM 1192 C C . PRO A 1 156 ? -15.132 -5.285 -9.427 1.00 47.00 156 PRO A C 1
ATOM 1194 O O . PRO A 1 156 ? -15.990 -5.914 -10.042 1.00 47.00 156 PRO A O 1
ATOM 1197 N N . ASP A 1 157 ? -15.407 -4.209 -8.684 1.00 44.22 157 ASP A N 1
ATOM 1198 C CA . ASP A 1 157 ? -16.751 -3.627 -8.596 1.00 44.22 157 ASP A CA 1
ATOM 1199 C C . ASP A 1 157 ? -16.934 -2.464 -9.583 1.00 44.22 157 ASP A C 1
ATOM 1201 O O . ASP A 1 157 ? -18.052 -1.982 -9.782 1.00 44.22 157 ASP A O 1
ATOM 1205 N N . ALA A 1 158 ? -15.861 -2.043 -10.266 1.00 46.28 158 ALA A N 1
ATOM 1206 C CA . ALA A 1 158 ? -15.918 -1.091 -11.368 1.00 46.28 158 ALA A CA 1
ATOM 1207 C C . ALA A 1 158 ? -16.557 -1.732 -12.613 1.00 46.28 158 ALA A C 1
ATOM 1209 O O . ALA A 1 158 ? -15.900 -2.015 -13.616 1.00 46.28 158 ALA A O 1
ATOM 1210 N N . GLN A 1 159 ? -17.871 -1.944 -12.572 1.00 38.88 159 GLN A N 1
ATOM 1211 C CA . GLN A 1 159 ? -18.654 -2.115 -13.787 1.00 38.88 159 GLN A CA 1
ATOM 1212 C C . GLN A 1 159 ? -18.745 -0.757 -14.482 1.00 38.88 159 GLN A C 1
ATOM 1214 O O . GLN A 1 159 ? -19.406 0.164 -14.005 1.00 38.88 159 GLN A O 1
ATOM 1219 N N . TYR A 1 160 ? -18.067 -0.620 -15.621 1.00 35.19 160 TYR A N 1
ATOM 1220 C CA . TYR A 1 160 ? -18.403 0.439 -16.561 1.00 35.19 160 TYR A CA 1
ATOM 1221 C C . TYR A 1 160 ? -19.698 0.024 -17.263 1.00 35.19 160 TYR A C 1
ATOM 1223 O O . TYR A 1 160 ? -19.662 -0.774 -18.199 1.00 35.19 160 TYR A O 1
ATOM 1231 N N . GLU A 1 161 ? -20.840 0.528 -16.798 1.00 32.88 161 GLU A N 1
ATOM 1232 C CA . GLU A 1 161 ? -22.036 0.592 -17.637 1.00 32.88 161 GLU A CA 1
ATOM 1233 C C . GLU A 1 161 ? -21.916 1.860 -18.501 1.00 32.88 161 GLU A C 1
ATOM 1235 O O . GLU A 1 161 ? -22.041 2.965 -17.969 1.00 32.88 161 GLU A O 1
ATOM 1240 N N . PRO A 1 162 ? -21.600 1.758 -19.807 1.00 36.53 162 PRO A N 1
ATOM 1241 C CA . PRO A 1 162 ? -21.753 2.899 -20.697 1.00 36.53 162 PRO A CA 1
ATOM 1242 C C . PRO A 1 162 ? -23.236 3.281 -20.760 1.00 36.53 162 PRO A C 1
ATOM 1244 O O . PRO A 1 162 ? -24.068 2.426 -21.066 1.00 36.53 162 PRO A O 1
ATOM 1247 N N . GLU A 1 163 ? -23.550 4.551 -20.491 1.00 41.16 163 GLU A N 1
ATOM 1248 C CA . GLU A 1 163 ? -24.832 5.146 -20.905 1.00 41.16 163 GLU A CA 1
ATOM 1249 C C . GLU A 1 163 ? -24.981 5.149 -22.436 1.00 41.16 163 GLU A C 1
ATOM 1251 O O . GLU A 1 163 ? -23.976 5.416 -23.142 1.00 41.16 163 GLU A O 1
#

Organism: NCBI:txid407164